Protein AF-A0A952HFI4-F1 (afdb_monomer)

Radius of gyration: 9.86 Å; Cα contacts (8 Å, |Δi|>4): 56; chains: 1; bounding box: 24×19×20 Å

Sequence (55 aa):
MKLSEFQRAVSDEFGSTYGQALLTDLVIGELGGRTASEALSAGLPPREVWLALCR

Solvent-accessible surface area (backbone atoms only — not comparable to full-atom values): 3099 Å² total; per-residue (Å²): 100,54,67,70,55,41,56,46,50,39,31,71,75,54,35,63,71,56,26,52,48,47,31,70,70,43,68,34,66,88,62,74,63,26,23,50,51,55,30,49,73,72,66,48,56,44,50,58,51,49,58,60,70,76,107

Structure (mmCIF, N/CA/C/O backbone):
data_AF-A0A952HFI4-F1
#
_entry.id   AF-A0A952HFI4-F1
#
loop_
_atom_site.group_PDB
_atom_site.id
_atom_site.type_symbol
_atom_site.label_atom_id
_atom_site.label_alt_id
_atom_site.label_comp_id
_atom_site.label_asym_id
_atom_site.label_entity_id
_atom_site.label_seq_id
_atom_site.pdbx_PDB_ins_code
_atom_site.Cartn_x
_atom_site.Cartn_y
_atom_si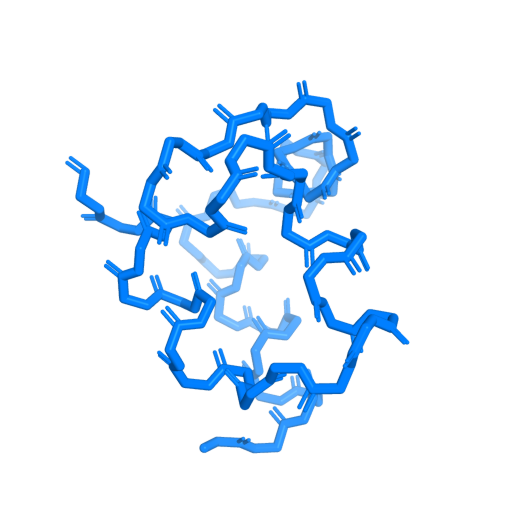te.Cartn_z
_atom_site.occupancy
_atom_site.B_iso_or_equiv
_atom_site.auth_seq_id
_atom_site.auth_comp_id
_atom_site.auth_asym_id
_atom_site.auth_atom_id
_atom_site.pdbx_PDB_model_num
ATOM 1 N N . MET A 1 1 ? 2.412 -7.048 7.994 1.00 96.00 1 MET A N 1
ATOM 2 C CA . MET A 1 1 ? 3.239 -5.830 7.966 1.00 96.00 1 MET A CA 1
ATOM 3 C C . MET A 1 1 ? 2.386 -4.683 8.471 1.00 96.00 1 MET A C 1
ATOM 5 O O . MET A 1 1 ? 1.171 -4.730 8.283 1.00 96.00 1 MET A O 1
ATOM 9 N N . LYS A 1 2 ? 2.989 -3.717 9.157 1.00 97.19 2 LYS A N 1
ATOM 10 C CA . LYS A 1 2 ? 2.337 -2.461 9.542 1.00 97.19 2 LYS A CA 1
ATOM 11 C C . LYS A 1 2 ? 2.115 -1.590 8.302 1.00 97.19 2 LYS A C 1
ATOM 13 O O . LYS A 1 2 ? 2.786 -1.771 7.290 1.00 97.19 2 LYS A O 1
ATOM 18 N N . LEU A 1 3 ? 1.216 -0.611 8.398 1.00 96.88 3 LEU A N 1
ATOM 19 C CA . LEU A 1 3 ? 0.950 0.330 7.303 1.00 96.88 3 LEU A CA 1
ATOM 20 C C . LEU A 1 3 ? 2.206 1.113 6.880 1.00 96.88 3 LEU A C 1
ATOM 22 O O . LEU A 1 3 ? 2.452 1.295 5.694 1.00 96.88 3 LEU A O 1
ATOM 26 N N . SER A 1 4 ? 3.039 1.518 7.838 1.00 97.38 4 SER A N 1
ATOM 27 C CA . SER A 1 4 ? 4.298 2.218 7.554 1.00 97.38 4 SER A CA 1
ATOM 28 C C . SER A 1 4 ? 5.326 1.340 6.832 1.00 97.38 4 SER A C 1
ATOM 30 O O . SER A 1 4 ? 6.077 1.835 5.996 1.00 97.38 4 SER A O 1
ATOM 32 N N . GLU A 1 5 ? 5.353 0.037 7.125 1.00 98.19 5 GLU A N 1
ATOM 33 C CA . GLU A 1 5 ? 6.208 -0.928 6.422 1.00 98.19 5 GLU A CA 1
ATOM 34 C C . GLU A 1 5 ? 5.739 -1.116 4.977 1.00 98.19 5 GLU A C 1
ATOM 36 O O . GLU A 1 5 ? 6.566 -1.154 4.075 1.00 98.19 5 GLU A O 1
ATOM 41 N N . PHE A 1 6 ? 4.423 -1.162 4.753 1.00 98.25 6 PHE A N 1
ATOM 42 C CA . PHE A 1 6 ? 3.835 -1.206 3.414 1.00 98.25 6 PHE A CA 1
ATOM 43 C C . PHE A 1 6 ? 4.200 0.036 2.588 1.00 98.25 6 PHE A C 1
ATOM 45 O O . PHE A 1 6 ? 4.698 -0.088 1.475 1.00 98.25 6 PHE A O 1
ATOM 52 N N . GLN A 1 7 ? 4.012 1.236 3.144 1.00 96.94 7 GLN A N 1
ATOM 53 C CA . GLN A 1 7 ? 4.334 2.492 2.453 1.00 96.94 7 GLN A CA 1
ATOM 54 C C . GLN A 1 7 ? 5.818 2.585 2.083 1.00 96.94 7 GLN A C 1
ATOM 56 O O . GLN A 1 7 ? 6.164 3.075 1.004 1.00 96.94 7 GLN A O 1
ATOM 61 N N . ARG A 1 8 ? 6.694 2.092 2.968 1.00 97.94 8 ARG A N 1
ATOM 62 C CA . ARG A 1 8 ? 8.125 1.986 2.686 1.00 97.94 8 ARG A CA 1
ATOM 63 C C . ARG A 1 8 ? 8.396 0.985 1.565 1.00 97.94 8 ARG A C 1
ATOM 65 O O . ARG A 1 8 ? 9.041 1.366 0.604 1.00 97.94 8 ARG A O 1
ATOM 72 N N . ALA A 1 9 ? 7.840 -0.225 1.637 1.00 98.00 9 ALA A N 1
ATOM 73 C CA . ALA A 1 9 ? 8.007 -1.243 0.597 1.00 98.00 9 ALA A CA 1
ATOM 74 C C . ALA A 1 9 ? 7.564 -0.746 -0.790 1.00 98.00 9 ALA A C 1
ATOM 76 O O . ALA A 1 9 ? 8.274 -0.942 -1.767 1.00 98.00 9 ALA A O 1
ATOM 77 N N . VAL A 1 10 ? 6.443 -0.024 -0.871 1.00 98.19 10 VAL A N 1
ATOM 78 C CA . VAL A 1 10 ? 5.969 0.590 -2.124 1.00 98.19 10 VAL A CA 1
ATOM 79 C C . VAL A 1 10 ? 6.963 1.618 -2.660 1.00 98.19 10 VAL A C 1
ATOM 81 O O . VAL A 1 10 ? 7.242 1.640 -3.856 1.00 98.19 10 VAL A O 1
ATOM 84 N N . SER A 1 11 ? 7.504 2.463 -1.783 1.00 97.62 11 SER A N 1
ATOM 85 C CA . SER A 1 11 ? 8.475 3.487 -2.181 1.00 97.62 11 SER A CA 1
ATOM 86 C C . SER A 1 11 ? 9.818 2.881 -2.593 1.00 97.62 11 SER A C 1
ATOM 88 O O . SER A 1 11 ? 10.443 3.389 -3.519 1.00 97.62 11 SER A O 1
ATOM 90 N N . ASP A 1 12 ? 10.249 1.813 -1.920 1.00 98.19 12 ASP A N 1
ATOM 91 C CA . ASP A 1 12 ? 11.510 1.120 -2.192 1.00 98.19 12 ASP A CA 1
ATOM 92 C C . ASP A 1 12 ? 11.443 0.328 -3.511 1.00 98.19 12 ASP A C 1
ATOM 94 O O . ASP A 1 12 ? 12.409 0.327 -4.268 1.00 98.19 12 ASP A O 1
ATOM 98 N N . GLU A 1 13 ? 10.301 -0.300 -3.810 1.00 97.88 13 GLU A N 1
ATOM 99 C CA . GLU A 1 13 ? 10.119 -1.138 -5.004 1.00 97.88 13 GLU A CA 1
ATOM 100 C C . GLU A 1 13 ? 9.788 -0.321 -6.260 1.00 97.88 13 GLU A C 1
ATOM 102 O O . GLU A 1 13 ? 10.342 -0.553 -7.332 1.00 97.88 13 GLU A O 1
ATOM 107 N N . PHE A 1 14 ? 8.890 0.660 -6.138 1.00 96.62 14 PHE A N 1
ATOM 108 C CA . PHE A 1 14 ? 8.338 1.385 -7.288 1.00 96.62 14 PHE A CA 1
ATOM 109 C C . PHE A 1 14 ? 8.802 2.844 -7.367 1.00 96.62 14 PHE A C 1
ATOM 111 O O . PHE A 1 14 ? 8.465 3.554 -8.316 1.00 96.62 14 PHE A O 1
ATOM 118 N N . GLY A 1 15 ? 9.571 3.314 -6.384 1.00 97.19 15 GLY A N 1
ATOM 119 C CA . GLY A 1 15 ? 9.927 4.721 -6.234 1.00 97.19 15 GLY A CA 1
ATOM 120 C C . GLY A 1 15 ? 8.807 5.543 -5.593 1.00 97.19 15 GLY A C 1
ATOM 121 O O . GLY A 1 15 ? 7.625 5.209 -5.662 1.00 97.19 15 GLY A O 1
ATOM 122 N N . SER A 1 16 ? 9.169 6.667 -4.974 1.00 92.38 16 SER A N 1
ATOM 123 C CA . SER A 1 16 ? 8.227 7.493 -4.209 1.00 92.38 16 SER A CA 1
ATOM 124 C C . SER A 1 16 ? 7.088 8.063 -5.061 1.00 92.38 16 SER A C 1
ATOM 126 O O . SER A 1 16 ? 5.928 7.941 -4.683 1.00 92.38 16 SER A O 1
ATOM 128 N N . THR A 1 17 ? 7.388 8.662 -6.216 1.00 94.69 17 THR A N 1
ATOM 129 C CA . THR A 1 17 ? 6.364 9.299 -7.062 1.00 94.69 17 THR A CA 1
ATOM 130 C C . THR A 1 17 ? 5.453 8.273 -7.730 1.00 94.69 17 THR A C 1
ATOM 132 O O . THR A 1 17 ? 4.233 8.372 -7.631 1.00 94.69 17 THR A O 1
ATOM 135 N N . TYR A 1 18 ? 6.036 7.278 -8.400 1.00 96.31 18 TYR A N 1
ATOM 136 C CA . TYR A 1 18 ? 5.261 6.280 -9.136 1.00 96.31 18 TYR A CA 1
ATOM 137 C C . TYR A 1 18 ? 4.532 5.315 -8.194 1.00 96.31 18 TYR A C 1
ATOM 139 O O . TYR A 1 18 ? 3.369 4.994 -8.426 1.00 96.31 18 TYR A O 1
ATOM 147 N N . GLY A 1 19 ? 5.154 4.948 -7.070 1.00 97.19 19 GLY A N 1
ATOM 148 C CA . GLY A 1 19 ? 4.519 4.154 -6.026 1.00 97.19 19 GLY A CA 1
ATOM 149 C C . GLY A 1 19 ? 3.254 4.806 -5.468 1.00 97.19 19 GLY A C 1
ATOM 150 O O . GLY A 1 19 ? 2.256 4.117 -5.298 1.00 97.19 19 GLY A O 1
ATOM 151 N N . GLN A 1 20 ? 3.237 6.127 -5.244 1.00 95.31 20 GLN A N 1
ATOM 152 C CA . GLN A 1 20 ? 2.008 6.805 -4.806 1.00 95.31 20 GLN A CA 1
ATOM 153 C C . GLN A 1 20 ? 0.892 6.741 -5.856 1.00 95.31 20 GLN A C 1
ATOM 155 O O . GLN A 1 20 ? -0.245 6.460 -5.486 1.00 95.31 20 GLN A O 1
ATOM 160 N N . ALA A 1 21 ? 1.209 6.928 -7.141 1.00 97.19 21 ALA A N 1
ATOM 161 C CA . ALA A 1 21 ? 0.219 6.801 -8.214 1.00 97.19 21 ALA A CA 1
ATOM 162 C C . ALA A 1 21 ?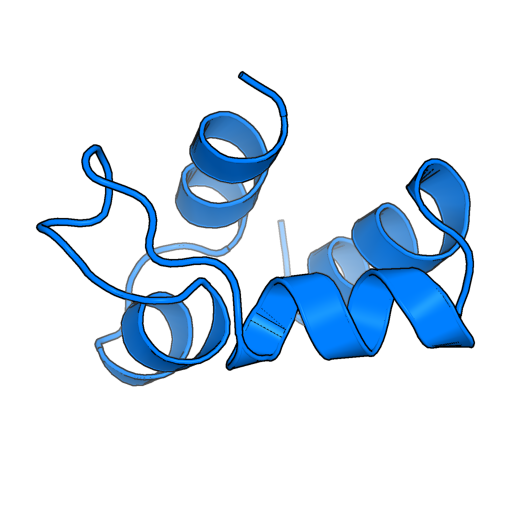 -0.357 5.375 -8.294 1.00 97.19 21 ALA A C 1
ATOM 164 O O . ALA A 1 21 ? -1.566 5.198 -8.407 1.00 97.19 21 ALA A O 1
ATOM 165 N N . LEU A 1 22 ? 0.476 4.338 -8.136 1.00 96.62 22 LEU A N 1
ATOM 166 C CA . LEU A 1 22 ? -0.001 2.949 -8.079 1.00 96.62 22 LEU A CA 1
ATOM 167 C C . LEU A 1 22 ? -1.004 2.717 -6.944 1.00 96.62 22 LEU A C 1
ATOM 169 O O . LEU A 1 22 ? -1.956 1.959 -7.112 1.00 96.62 22 LEU A O 1
ATOM 173 N N . LEU A 1 23 ? -0.822 3.367 -5.792 1.00 97.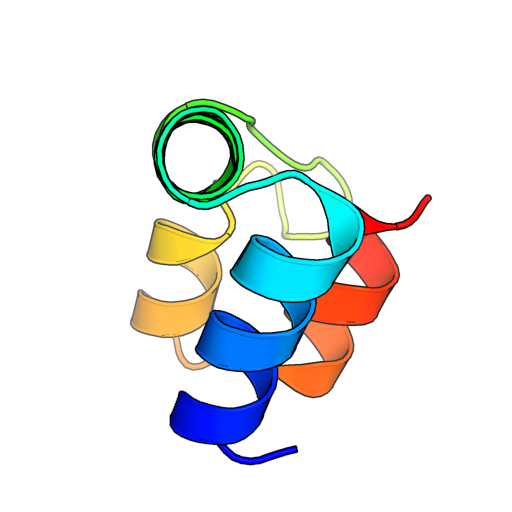94 23 LEU A N 1
ATOM 174 C CA . LEU A 1 23 ? -1.726 3.182 -4.658 1.00 97.94 23 LEU A CA 1
ATOM 175 C C . LEU A 1 23 ? -3.131 3.732 -4.906 1.00 97.94 23 LEU A C 1
ATOM 177 O O . LEU A 1 23 ? -4.085 3.203 -4.328 1.00 97.94 23 LEU A O 1
ATOM 181 N N . THR A 1 24 ? -3.254 4.784 -5.714 1.00 98.00 24 THR A N 1
ATOM 182 C CA . THR A 1 24 ? -4.515 5.504 -5.934 1.00 98.00 24 THR A CA 1
ATOM 183 C C . THR A 1 24 ? -5.165 5.212 -7.274 1.00 98.00 24 THR A C 1
ATOM 185 O O . THR A 1 24 ? -6.381 5.339 -7.368 1.00 98.00 24 THR A O 1
ATOM 188 N N . ASP A 1 25 ? -4.392 4.808 -8.283 1.00 97.88 25 ASP A N 1
ATOM 189 C CA . ASP A 1 25 ? -4.868 4.785 -9.669 1.00 97.88 25 ASP A CA 1
ATOM 190 C C . ASP A 1 25 ? -4.983 3.357 -10.221 1.00 97.88 25 ASP A C 1
ATOM 192 O O . ASP A 1 25 ? -5.803 3.091 -11.102 1.00 97.88 25 ASP A O 1
ATOM 196 N N . LEU A 1 26 ? -4.189 2.411 -9.702 1.00 97.88 26 LEU A N 1
ATOM 197 C CA . LEU A 1 26 ? -4.236 1.020 -10.146 1.00 97.88 26 LEU A CA 1
ATOM 198 C C . LEU A 1 26 ? -5.364 0.267 -9.438 1.00 97.88 26 LEU A C 1
AT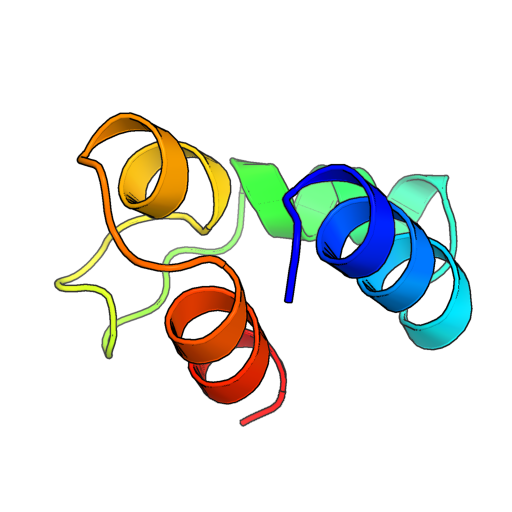OM 200 O O . LEU A 1 26 ? -5.294 -0.005 -8.240 1.00 97.88 26 LEU A O 1
ATOM 204 N N . VAL A 1 27 ? -6.378 -0.137 -10.203 1.00 98.25 27 VAL A N 1
ATOM 205 C CA . VAL A 1 27 ? -7.434 -1.041 -9.734 1.00 98.25 27 VAL A CA 1
ATOM 206 C C . VAL A 1 27 ? -6.942 -2.485 -9.793 1.00 98.25 27 VAL A C 1
ATOM 208 O O . VAL A 1 27 ? -6.575 -2.987 -10.854 1.00 98.25 27 VAL A O 1
ATOM 211 N N . ILE A 1 28 ? -6.981 -3.174 -8.653 1.00 98.25 28 ILE A N 1
ATOM 212 C CA . ILE A 1 28 ? -6.469 -4.535 -8.494 1.00 98.25 28 ILE A CA 1
ATOM 213 C C . ILE A 1 28 ? -7.650 -5.497 -8.348 1.00 98.25 28 ILE A C 1
ATOM 215 O O . ILE A 1 28 ? -8.409 -5.452 -7.374 1.00 98.25 28 ILE A O 1
ATOM 219 N N . GLY A 1 29 ? -7.803 -6.398 -9.323 1.00 97.81 29 GLY A N 1
ATOM 220 C CA . GLY A 1 29 ? -8.896 -7.375 -9.356 1.00 97.81 29 GLY A CA 1
ATOM 221 C C . GLY A 1 29 ? -8.936 -8.269 -8.113 1.00 97.81 29 GLY A C 1
ATOM 222 O O . GLY A 1 29 ? -10.004 -8.479 -7.542 1.00 97.81 29 GLY A O 1
ATOM 223 N N . GLU A 1 30 ? -7.771 -8.708 -7.628 1.00 97.06 30 GLU A N 1
ATOM 224 C CA . GLU A 1 30 ? -7.653 -9.533 -6.418 1.00 97.06 30 GLU A CA 1
ATOM 225 C C . GLU A 1 30 ? -8.129 -8.828 -5.137 1.00 97.06 30 GLU A C 1
ATOM 227 O O . GLU A 1 30 ? -8.538 -9.493 -4.189 1.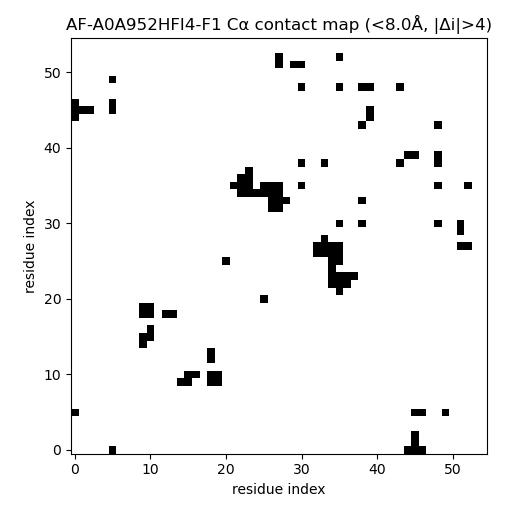00 97.06 30 GLU A O 1
ATOM 232 N N . LEU A 1 31 ? -8.146 -7.490 -5.112 1.00 97.94 31 LEU A N 1
ATOM 233 C CA . LEU A 1 31 ? -8.663 -6.695 -3.989 1.00 97.94 31 LEU A CA 1
ATOM 234 C C . LEU A 1 31 ? -10.172 -6.412 -4.107 1.00 97.94 31 LEU A C 1
ATOM 236 O O . LEU A 1 31 ? -10.721 -5.557 -3.400 1.00 97.94 31 LEU A O 1
ATOM 240 N N . GLY A 1 32 ? -10.855 -7.144 -4.993 1.00 96.75 32 GLY A N 1
ATOM 241 C CA . GLY A 1 32 ? -12.273 -6.976 -5.288 1.00 96.75 32 GLY A CA 1
ATOM 242 C C . GLY A 1 32 ? -12.548 -5.794 -6.213 1.00 96.75 32 GLY A C 1
ATOM 243 O O . GLY A 1 32 ? -13.572 -5.137 -6.053 1.00 96.75 32 GLY A O 1
ATOM 244 N N . GLY A 1 33 ? -11.626 -5.498 -7.137 1.00 97.62 33 GLY A N 1
ATOM 245 C CA . GLY A 1 33 ? -11.747 -4.358 -8.049 1.00 97.62 33 GLY A CA 1
ATOM 246 C C . GLY A 1 33 ? -11.549 -3.015 -7.349 1.00 97.62 33 GLY A C 1
ATOM 247 O O . GLY A 1 33 ? -12.217 -2.045 -7.692 1.00 97.62 33 GLY A O 1
ATOM 248 N N . ARG A 1 34 ? -10.649 -2.974 -6.361 1.00 98.50 34 ARG A N 1
ATOM 249 C CA . ARG A 1 34 ? -10.290 -1.774 -5.597 1.00 98.50 34 ARG A CA 1
ATOM 250 C C . ARG A 1 34 ? -8.856 -1.370 -5.867 1.00 98.50 34 ARG A C 1
ATOM 252 O O . ARG A 1 34 ? -8.018 -2.215 -6.184 1.00 98.50 34 ARG A O 1
ATOM 259 N N . THR A 1 35 ? -8.557 -0.101 -5.658 1.00 98.62 35 THR A N 1
ATOM 260 C CA . THR A 1 35 ? -7.174 0.359 -5.539 1.00 98.62 35 THR A CA 1
ATOM 261 C C . THR A 1 35 ? -6.561 -0.114 -4.223 1.00 98.62 35 THR A C 1
ATOM 263 O O . THR A 1 35 ? -7.268 -0.509 -3.288 1.00 98.62 35 THR A O 1
ATOM 266 N N . ALA A 1 36 ? -5.232 -0.074 -4.109 1.00 98.38 36 ALA A N 1
ATOM 267 C CA . ALA A 1 36 ? -4.572 -0.409 -2.849 1.00 98.38 36 ALA A CA 1
ATOM 268 C C . ALA A 1 36 ? -5.002 0.538 -1.710 1.00 98.38 36 ALA A C 1
ATOM 270 O O . ALA A 1 36 ? -5.229 0.086 -0.587 1.00 98.38 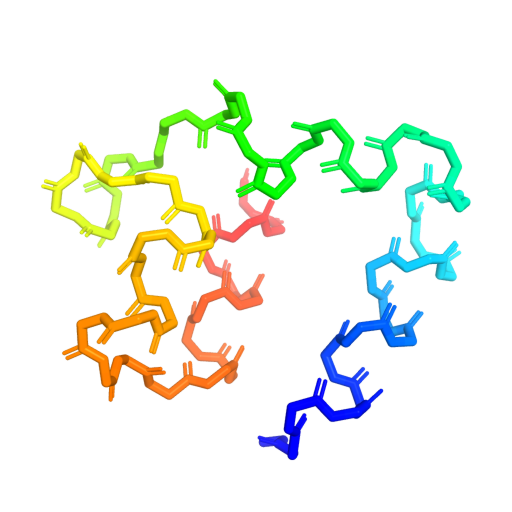36 ALA A O 1
ATOM 271 N N . SER A 1 37 ? -5.182 1.831 -1.998 1.00 98.44 37 SER A N 1
ATOM 272 C CA . SER A 1 37 ? -5.677 2.821 -1.034 1.00 98.44 37 SER A CA 1
ATOM 273 C C . SER A 1 37 ? -7.105 2.514 -0.562 1.00 98.44 37 SER A C 1
ATOM 275 O O . SER A 1 37 ? -7.391 2.522 0.641 1.00 98.44 37 SER A O 1
ATOM 277 N N . GLU A 1 38 ? -8.001 2.163 -1.487 1.00 98.75 38 GLU A N 1
ATOM 278 C CA . GLU A 1 38 ? -9.375 1.757 -1.168 1.00 98.75 38 GLU A CA 1
ATOM 279 C C . GLU A 1 38 ? -9.416 0.462 -0.353 1.00 98.75 38 GLU A C 1
ATOM 281 O O . GLU A 1 38 ? -10.171 0.359 0.613 1.00 98.75 38 GLU A O 1
ATOM 286 N N . ALA A 1 39 ? -8.584 -0.521 -0.701 1.00 98.56 39 ALA A N 1
ATOM 287 C CA . ALA A 1 39 ? -8.479 -1.779 0.028 1.00 98.56 39 ALA A CA 1
ATOM 288 C C . ALA A 1 39 ? -8.006 -1.567 1.475 1.00 98.56 39 ALA A C 1
ATOM 290 O O . ALA A 1 39 ? -8.608 -2.102 2.408 1.00 98.56 39 ALA A O 1
ATOM 291 N N . LEU A 1 40 ? -6.976 -0.742 1.679 1.00 98.38 40 LEU A N 1
ATOM 292 C CA . LEU A 1 40 ? -6.498 -0.374 3.014 1.00 98.38 40 LEU A CA 1
ATOM 293 C C . LEU A 1 40 ? -7.580 0.36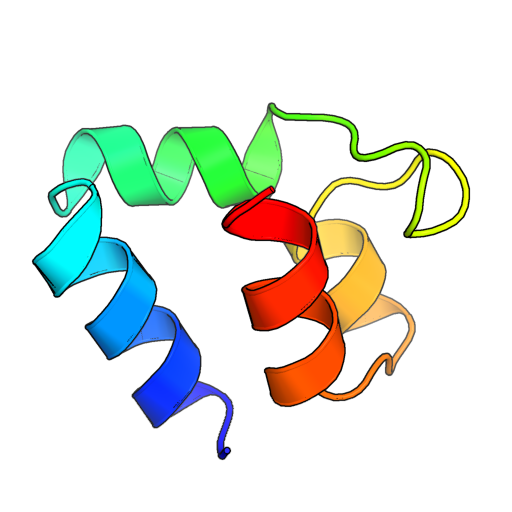2 3.816 1.00 98.38 40 LEU A C 1
ATOM 295 O O . LEU A 1 40 ? -7.789 0.058 4.990 1.00 98.38 40 LEU A O 1
ATOM 299 N N . SER A 1 41 ? -8.305 1.281 3.176 1.00 98.31 41 SER A N 1
ATOM 300 C CA . SER A 1 41 ? -9.425 2.011 3.787 1.00 98.31 41 SER A CA 1
ATOM 301 C C . SER A 1 41 ? -10.588 1.089 4.166 1.00 98.31 41 SER A C 1
ATOM 303 O O . SER A 1 41 ? -11.249 1.306 5.178 1.00 98.31 41 SER A O 1
ATOM 305 N N . ALA A 1 42 ? -10.805 0.022 3.394 1.00 98.06 42 ALA A N 1
ATOM 306 C CA . ALA A 1 42 ? -11.776 -1.031 3.682 1.00 98.06 42 ALA A CA 1
ATOM 307 C C . ALA A 1 42 ? -11.315 -2.013 4.781 1.00 98.06 42 ALA A C 1
ATOM 309 O O . ALA A 1 42 ? -12.040 -2.953 5.106 1.00 98.06 42 ALA A O 1
ATOM 310 N N . GLY A 1 43 ? -10.127 -1.808 5.361 1.00 98.00 43 GLY A N 1
ATOM 311 C CA . GLY A 1 43 ? -9.598 -2.617 6.456 1.00 98.00 43 GLY A CA 1
ATOM 312 C C . GLY A 1 43 ? -8.859 -3.878 6.014 1.00 98.00 43 GLY A C 1
ATOM 313 O O . GLY A 1 43 ? -8.574 -4.724 6.864 1.00 98.00 43 GLY A O 1
ATOM 314 N N . LEU A 1 44 ? -8.526 -4.026 4.723 1.00 98.44 44 LEU A N 1
ATOM 315 C CA . LEU A 1 44 ? -7.720 -5.165 4.285 1.00 98.44 44 LEU A CA 1
ATOM 316 C C . LEU A 1 44 ? -6.313 -5.092 4.904 1.00 98.44 44 LEU A C 1
ATOM 318 O O . LEU A 1 44 ? -5.719 -4.009 4.988 1.00 98.44 44 LEU A O 1
ATOM 322 N N . PRO A 1 45 ? -5.731 -6.234 5.314 1.00 98.38 45 PRO A N 1
ATOM 323 C CA . PRO A 1 45 ? -4.389 -6.258 5.874 1.00 98.38 45 PRO A CA 1
ATOM 324 C C . PRO A 1 45 ? -3.348 -5.738 4.867 1.00 98.38 45 PRO A C 1
ATOM 326 O O . PRO A 1 45 ? -3.286 -6.244 3.745 1.00 98.38 45 PRO A O 1
ATOM 329 N N . PRO A 1 46 ? -2.425 -4.833 5.252 1.00 98.50 46 PRO A N 1
ATOM 330 C CA . PRO A 1 46 ? -1.432 -4.289 4.319 1.00 98.50 46 PRO A CA 1
ATOM 331 C C . PRO A 1 46 ? -0.536 -5.348 3.660 1.00 98.50 46 PRO A C 1
ATOM 333 O O . PRO A 1 46 ? -0.045 -5.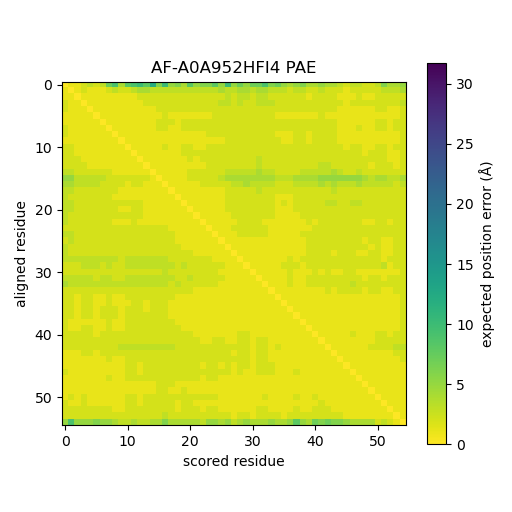154 2.554 1.00 98.50 46 PRO A O 1
ATOM 336 N N . ARG A 1 47 ? -0.340 -6.499 4.322 1.00 98.31 47 ARG A N 1
ATOM 337 C CA . ARG A 1 47 ? 0.395 -7.633 3.739 1.00 98.31 47 ARG A CA 1
ATOM 338 C C . ARG A 1 47 ? -0.342 -8.229 2.539 1.00 98.31 47 ARG A C 1
ATOM 340 O O . ARG A 1 47 ? 0.316 -8.616 1.585 1.00 98.31 47 ARG A O 1
ATOM 347 N N . GLU A 1 48 ? -1.663 -8.340 2.603 1.00 98.38 48 GLU A N 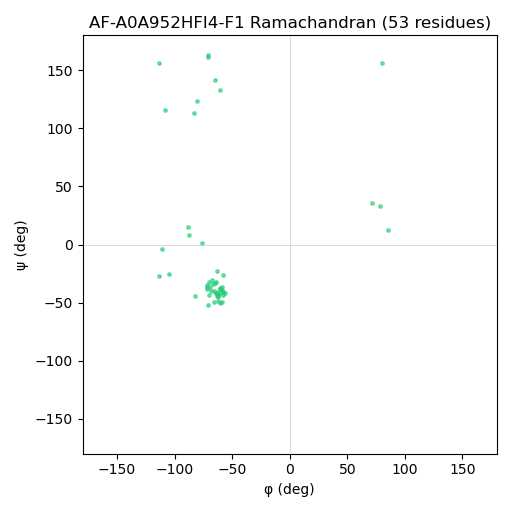1
ATOM 348 C CA . GLU A 1 48 ? -2.467 -8.883 1.503 1.00 98.38 48 GLU A CA 1
ATOM 349 C C . GLU A 1 48 ? -2.483 -7.908 0.328 1.00 98.38 48 GLU A C 1
ATOM 351 O O . GLU A 1 48 ? -2.231 -8.315 -0.801 1.00 98.38 48 GLU A O 1
ATOM 356 N N . VAL A 1 49 ? -2.647 -6.612 0.615 1.00 98.50 49 VAL A N 1
ATOM 357 C CA . VAL A 1 49 ? -2.564 -5.544 -0.392 1.00 98.50 49 VAL A CA 1
ATOM 358 C C . VAL A 1 49 ? -1.204 -5.544 -1.094 1.00 98.50 49 VAL A C 1
ATOM 360 O O . VAL A 1 49 ? -1.153 -5.465 -2.316 1.00 98.50 49 VAL A O 1
ATOM 363 N N . TRP A 1 50 ? -0.105 -5.702 -0.348 1.00 98.38 50 TRP A N 1
ATOM 364 C CA . TRP A 1 50 ? 1.240 -5.826 -0.920 1.00 98.38 50 TRP A CA 1
ATOM 365 C C . TRP A 1 50 ? 1.371 -7.012 -1.877 1.00 98.38 50 TRP A C 1
ATOM 367 O O . TRP A 1 50 ? 1.849 -6.862 -2.995 1.00 98.38 50 TRP A O 1
ATOM 377 N N . LEU A 1 51 ? 0.935 -8.197 -1.447 1.00 98.12 51 LEU A N 1
ATOM 378 C CA . LEU A 1 51 ? 1.056 -9.405 -2.260 1.00 98.12 51 LEU A CA 1
ATOM 379 C C . LEU A 1 51 ? 0.213 -9.335 -3.536 1.00 98.12 51 LEU A C 1
ATOM 381 O O . LEU A 1 51 ? 0.635 -9.887 -4.545 1.00 98.12 51 LEU A O 1
ATOM 385 N N . ALA A 1 52 ? -0.943 -8.672 -3.488 1.00 97.88 52 ALA A N 1
ATOM 386 C CA . ALA A 1 52 ? -1.773 -8.435 -4.663 1.00 97.88 52 ALA A CA 1
ATOM 387 C C . ALA A 1 52 ? -1.159 -7.387 -5.609 1.00 97.88 52 ALA A C 1
ATOM 389 O O . ALA A 1 52 ? -1.289 -7.517 -6.818 1.00 97.88 52 ALA A O 1
ATOM 390 N N . LEU A 1 53 ? -0.481 -6.367 -5.070 1.00 97.12 53 LEU A N 1
ATOM 391 C CA . LEU A 1 53 ? 0.192 -5.326 -5.855 1.00 97.12 53 LEU A CA 1
ATOM 392 C C . LEU A 1 53 ? 1.441 -5.842 -6.595 1.00 97.12 53 LEU A C 1
ATOM 394 O O . LEU A 1 53 ? 1.756 -5.344 -7.668 1.00 97.12 53 LEU A O 1
ATOM 398 N N . CYS A 1 54 ? 2.159 -6.815 -6.027 1.00 96.12 54 CYS A N 1
ATOM 399 C CA . CYS A 1 54 ? 3.388 -7.378 -6.608 1.00 96.12 54 CYS A CA 1
ATOM 400 C C . CYS A 1 54 ? 3.166 -8.548 -7.585 1.00 96.12 54 CYS A C 1
ATOM 402 O O . CYS A 1 54 ? 4.138 -9.213 -7.950 1.00 96.12 54 CYS A O 1
ATOM 404 N N . ARG A 1 55 ? 1.920 -8.853 -7.954 1.00 91.75 55 ARG A N 1
ATOM 405 C CA . ARG A 1 55 ? 1.594 -9.848 -8.987 1.00 91.75 55 ARG A CA 1
ATOM 406 C C . ARG A 1 55 ? 1.351 -9.166 -10.321 1.00 91.75 55 ARG A C 1
ATOM 408 O O . ARG A 1 55 ? 1.799 -9.750 -11.331 1.00 91.75 55 ARG A O 1
#

Mean predicted aligned error: 1.73 Å

pLDDT: mean 97.48, std 1.35, range [91.75, 98.75]

Foldseek 3Di:
DDPVVLLVVLCVPQNNPRSVCQQQPDQFVQLVRHGVVVSVVVVHDSVSSSVSSVD

Secondary structure (DSSP, 8-state):
--HHHHHHHHHHHH-HHHHHHHHHH-EEGGGTSEEHHHHHHTT--HHHHHHHHT-